Protein AF-A0A1H7QAK5-F1 (afdb_monomer)

Mean predicted aligned error: 14.09 Å

Radius of gyration: 23.23 Å; Cα contacts (8 Å, |Δi|>4): 78; chains: 1; bounding box: 48×72×50 Å

Structure (mmCIF, N/CA/C/O backbone):
data_AF-A0A1H7QAK5-F1
#
_entry.id   AF-A0A1H7QAK5-F1
#
loop_
_atom_site.group_PDB
_atom_site.id
_atom_site.type_symbol
_atom_site.label_atom_id
_atom_site.label_alt_id
_atom_site.label_comp_id
_atom_site.label_asym_id
_atom_site.label_entity_id
_atom_site.label_seq_id
_atom_site.pdbx_PDB_ins_code
_atom_site.Cartn_x
_atom_site.Cartn_y
_atom_site.Cartn_z
_atom_site.occupancy
_atom_site.B_iso_or_equiv
_atom_site.auth_seq_id
_atom_site.auth_comp_id
_atom_site.auth_asym_id
_atom_site.auth_atom_id
_atom_site.pdbx_PDB_model_num
ATOM 1 N N . MET A 1 1 ? 29.030 51.168 -34.863 1.00 47.53 1 MET A N 1
ATOM 2 C CA . MET A 1 1 ? 28.652 50.183 -33.821 1.00 47.53 1 MET A CA 1
ATOM 3 C C . MET A 1 1 ? 27.266 49.604 -34.124 1.00 47.53 1 MET A C 1
ATOM 5 O O . MET A 1 1 ? 26.295 50.132 -33.610 1.00 47.53 1 MET A O 1
ATOM 9 N N . LYS A 1 2 ? 27.132 48.590 -34.998 1.00 50.19 2 LYS A N 1
ATOM 10 C CA . LYS A 1 2 ? 25.826 47.958 -35.330 1.00 50.19 2 LYS A CA 1
ATOM 11 C C . LYS A 1 2 ? 25.956 46.497 -35.812 1.00 50.19 2 LYS A C 1
ATOM 13 O O . LYS A 1 2 ? 25.298 46.104 -36.761 1.00 50.19 2 LYS A O 1
ATOM 18 N N . THR A 1 3 ? 26.825 45.687 -35.208 1.00 51.16 3 THR A N 1
ATOM 19 C CA . THR A 1 3 ? 27.032 44.294 -35.677 1.00 51.16 3 THR A CA 1
ATOM 20 C C . THR A 1 3 ? 27.106 43.237 -34.576 1.00 51.16 3 THR A C 1
ATOM 22 O O . THR A 1 3 ? 27.276 42.066 -34.882 1.00 51.16 3 THR A O 1
ATOM 25 N N . LYS A 1 4 ? 26.909 43.594 -33.298 1.00 48.44 4 LYS A N 1
ATOM 26 C CA . LYS A 1 4 ? 26.967 42.618 -32.189 1.00 48.44 4 LYS A CA 1
ATOM 27 C C . LYS A 1 4 ? 25.614 42.055 -31.732 1.00 48.44 4 LYS A C 1
ATOM 29 O O . LYS A 1 4 ? 25.598 41.189 -30.871 1.00 48.44 4 LYS A O 1
ATOM 34 N N . LEU A 1 5 ? 24.496 42.504 -32.307 1.00 50.69 5 LEU A N 1
ATOM 35 C CA . LEU A 1 5 ? 23.152 42.058 -31.902 1.00 50.69 5 LEU A CA 1
ATOM 36 C C . LEU A 1 5 ? 22.612 40.864 -32.708 1.00 50.69 5 LEU A C 1
ATOM 38 O O . LEU A 1 5 ? 21.697 40.198 -32.245 1.00 50.69 5 LEU A O 1
ATOM 42 N N . LEU A 1 6 ? 23.187 40.552 -33.875 1.00 52.12 6 LEU A N 1
ATOM 43 C CA . LEU A 1 6 ? 22.666 39.483 -34.743 1.00 52.12 6 LEU A CA 1
ATOM 44 C C . LEU A 1 6 ? 23.154 38.072 -34.382 1.00 52.12 6 LEU A C 1
ATOM 46 O O . LEU A 1 6 ? 22.525 37.107 -34.793 1.00 52.12 6 LEU A O 1
ATOM 50 N N . TYR A 1 7 ? 24.223 37.935 -33.593 1.00 51.50 7 TYR A N 1
ATOM 51 C CA . TYR A 1 7 ? 24.752 36.617 -33.212 1.00 51.50 7 TYR A CA 1
ATOM 52 C C . TYR A 1 7 ? 24.128 36.031 -31.940 1.00 51.50 7 TYR A C 1
ATOM 54 O O . TYR A 1 7 ? 24.239 34.832 -31.711 1.00 51.50 7 TYR A O 1
ATOM 62 N N . LEU A 1 8 ? 23.455 36.847 -31.122 1.00 51.03 8 LEU A N 1
ATOM 63 C CA . LEU A 1 8 ? 22.800 36.360 -29.903 1.00 51.03 8 LEU A CA 1
ATOM 64 C C . LEU A 1 8 ? 21.382 35.830 -30.179 1.00 51.03 8 LEU A C 1
ATOM 66 O O . LEU A 1 8 ? 20.897 34.963 -29.460 1.00 51.03 8 LEU A O 1
ATOM 70 N N . ALA A 1 9 ? 20.736 36.301 -31.251 1.00 53.62 9 ALA A N 1
ATOM 71 C CA . ALA A 1 9 ? 19.398 35.856 -31.640 1.00 53.62 9 ALA A CA 1
ATOM 72 C C . ALA A 1 9 ? 19.398 34.464 -32.302 1.00 53.62 9 ALA A C 1
ATOM 74 O O . ALA A 1 9 ? 18.465 33.690 -32.117 1.00 53.62 9 ALA A O 1
ATOM 75 N N . SER A 1 10 ? 20.458 34.111 -33.034 1.00 52.38 10 SER A N 1
ATOM 76 C CA . SER A 1 10 ? 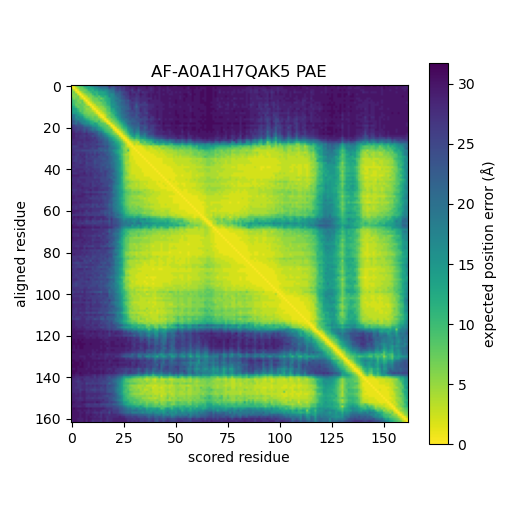20.581 32.807 -33.694 1.00 52.38 10 SER A CA 1
ATOM 77 C C . SER A 1 10 ? 20.912 31.668 -32.726 1.00 52.38 10 SER A C 1
ATOM 79 O O . SER A 1 10 ? 20.489 30.544 -32.968 1.00 52.38 10 SER A O 1
ATOM 81 N N . PHE A 1 11 ? 21.581 31.942 -31.600 1.00 52.72 11 PHE A N 1
ATOM 82 C CA . PHE A 1 11 ? 21.837 30.920 -30.576 1.00 52.72 11 PHE A CA 1
ATOM 83 C C . PHE A 1 11 ? 20.581 30.582 -29.750 1.00 52.72 11 PHE A C 1
ATOM 85 O O . PHE A 1 11 ? 20.418 29.448 -29.314 1.00 52.72 11 PHE A O 1
ATOM 92 N N . MET A 1 12 ? 19.650 31.534 -29.602 1.00 51.28 12 MET A N 1
ATOM 93 C CA . MET A 1 12 ? 18.366 31.301 -28.924 1.00 51.28 12 MET A CA 1
ATOM 94 C C . MET A 1 12 ? 17.359 30.520 -29.780 1.00 51.28 12 MET A C 1
ATOM 96 O O . MET A 1 12 ? 16.524 29.819 -29.227 1.00 51.28 12 MET A O 1
ATOM 100 N N . LEU A 1 13 ? 17.450 30.572 -31.114 1.00 50.81 13 LEU A N 1
ATOM 101 C CA . LEU A 1 13 ? 16.560 29.797 -31.995 1.00 50.81 13 LEU A CA 1
ATOM 102 C C . LEU A 1 13 ? 16.975 28.322 -32.145 1.00 50.81 13 LEU A C 1
ATOM 104 O O . LEU A 1 13 ? 16.126 27.476 -32.419 1.00 50.81 13 LEU A O 1
ATOM 108 N N . VAL A 1 14 ? 18.246 27.982 -31.905 1.00 51.81 14 VAL A N 1
ATOM 109 C CA . VAL A 1 14 ? 18.706 26.578 -31.894 1.00 51.81 14 VAL A CA 1
ATOM 110 C C . VAL A 1 14 ? 18.232 25.837 -30.635 1.00 51.81 14 VAL A C 1
ATOM 112 O O . VAL A 1 14 ? 18.049 24.627 -30.674 1.00 51.81 14 VAL A O 1
ATOM 115 N N . LEU A 1 15 ? 17.916 26.552 -29.548 1.00 51.81 15 LEU A N 1
ATOM 116 C CA . LEU A 1 15 ? 17.283 25.960 -28.361 1.00 51.81 15 LEU A CA 1
ATOM 117 C C . LEU A 1 15 ? 15.771 25.723 -28.523 1.00 51.81 15 LEU A C 1
ATOM 119 O O . LEU A 1 15 ? 15.184 25.025 -27.706 1.00 51.81 15 LEU A O 1
ATOM 123 N N . ILE A 1 16 ? 15.139 26.268 -29.570 1.00 51.09 16 ILE A N 1
ATOM 124 C CA . ILE A 1 16 ? 13.683 26.168 -29.787 1.00 51.09 16 ILE A CA 1
ATOM 125 C C . ILE A 1 16 ? 13.340 25.122 -30.870 1.00 51.09 16 ILE A C 1
ATOM 127 O O . ILE A 1 16 ? 12.179 24.788 -31.066 1.00 51.09 16 ILE A O 1
ATOM 131 N N . THR A 1 17 ? 14.333 24.543 -31.558 1.00 49.25 17 THR A N 1
ATOM 132 C CA . THR A 1 17 ? 14.099 23.577 -32.657 1.00 49.25 17 THR A CA 1
ATOM 133 C C . THR A 1 17 ? 14.302 22.102 -32.286 1.00 49.25 17 THR A C 1
ATOM 135 O O . THR A 1 17 ? 14.019 21.247 -33.118 1.00 49.25 17 THR A O 1
ATOM 138 N N . SER A 1 18 ? 14.690 21.783 -31.041 1.00 43.34 18 SER A N 1
ATOM 139 C CA . SER A 1 18 ? 14.774 20.392 -30.544 1.00 43.34 18 SER A CA 1
ATOM 140 C C . SER A 1 18 ? 13.675 19.987 -29.554 1.00 43.34 18 SER A C 1
ATOM 142 O O . SER A 1 18 ? 13.762 18.910 -28.977 1.00 43.34 18 SER A O 1
ATOM 144 N N . CYS A 1 19 ? 12.612 20.776 -29.391 1.00 49.47 19 CYS A N 1
ATOM 145 C CA . CYS A 1 19 ? 11.375 20.292 -28.767 1.00 49.47 19 CYS A CA 1
ATOM 146 C C . CYS A 1 19 ? 10.354 19.954 -29.856 1.00 49.47 19 CYS A C 1
ATOM 148 O O . CYS A 1 19 ? 9.280 20.539 -29.930 1.00 49.47 19 CYS A O 1
ATOM 150 N N . SER A 1 20 ? 10.724 19.023 -30.736 1.00 48.94 20 SER A N 1
ATOM 151 C CA . SER A 1 20 ? 9.743 18.245 -31.487 1.00 48.94 20 SER A CA 1
ATOM 152 C C . SER A 1 20 ? 9.393 17.033 -30.632 1.00 48.94 20 SER A C 1
ATOM 154 O O . SER A 1 20 ? 9.933 15.953 -30.843 1.00 48.94 20 SER A O 1
ATOM 156 N N . VAL A 1 21 ? 8.538 17.234 -29.634 1.00 45.59 21 VAL A N 1
ATOM 157 C CA . VAL A 1 21 ? 7.727 16.154 -29.073 1.00 45.59 21 VAL A CA 1
ATOM 158 C C . VAL A 1 21 ? 6.309 16.687 -29.024 1.00 45.59 21 VAL A C 1
ATOM 160 O O . VAL A 1 21 ? 6.053 17.775 -28.514 1.00 45.59 21 VAL A O 1
ATOM 163 N N . GLU A 1 22 ? 5.454 15.941 -29.702 1.00 39.97 22 GLU A N 1
ATOM 164 C CA . GLU A 1 22 ? 4.052 16.196 -29.962 1.00 39.97 22 GLU A CA 1
ATOM 165 C C . GLU A 1 22 ? 3.269 16.646 -28.724 1.00 39.97 22 GLU A C 1
ATOM 167 O O . GLU A 1 22 ? 3.435 16.137 -27.617 1.00 39.97 22 GLU A O 1
ATOM 172 N N . GLU A 1 23 ? 2.352 17.587 -28.949 1.00 45.75 23 GLU A N 1
ATOM 173 C CA . GLU A 1 23 ? 1.161 17.722 -28.122 1.00 45.75 23 GLU A CA 1
ATOM 174 C C . GLU A 1 23 ? 0.449 16.363 -28.066 1.00 45.75 23 GLU A C 1
ATOM 176 O O . GLU A 1 23 ? -0.095 15.958 -29.085 1.00 45.75 23 GLU A O 1
ATOM 181 N N . THR A 1 24 ? 0.396 15.698 -26.908 1.00 38.53 24 THR A N 1
ATOM 182 C CA . THR A 1 24 ? -0.764 14.881 -26.499 1.00 38.53 24 THR A CA 1
ATOM 183 C C . THR A 1 24 ? -0.639 14.414 -25.046 1.00 38.53 24 THR A C 1
ATOM 185 O O . THR A 1 24 ? 0.076 13.456 -24.776 1.00 38.53 24 THR A O 1
ATOM 188 N N . THR A 1 25 ? -1.482 14.980 -24.170 1.00 38.19 25 THR A N 1
ATOM 189 C CA . THR A 1 25 ? -1.928 14.424 -22.867 1.00 38.19 25 THR A CA 1
ATOM 190 C C . THR A 1 25 ? -0.874 14.280 -21.763 1.00 38.19 25 THR A C 1
ATOM 192 O O . THR A 1 25 ? 0.269 13.942 -22.023 1.00 38.19 25 THR A O 1
ATOM 195 N N . ASP A 1 26 ? -1.281 14.510 -20.513 1.00 46.41 26 ASP A N 1
ATOM 196 C CA . ASP A 1 26 ? -0.522 14.265 -19.276 1.00 46.41 26 ASP A CA 1
ATOM 197 C C . ASP A 1 26 ? -0.074 12.790 -19.128 1.00 46.41 26 ASP A C 1
ATOM 199 O O . ASP A 1 26 ? -0.565 12.042 -18.284 1.00 46.41 26 ASP A O 1
ATOM 203 N N . GLN A 1 27 ? 0.847 12.327 -19.970 1.00 51.03 27 GLN A N 1
ATOM 204 C CA . GLN A 1 27 ? 1.567 11.080 -19.771 1.00 51.03 27 GLN A CA 1
ATOM 205 C C . GLN A 1 27 ? 2.725 11.378 -18.826 1.00 51.03 27 GLN A C 1
ATOM 207 O O . GLN A 1 27 ? 3.768 11.879 -19.241 1.00 51.03 27 GLN A O 1
ATOM 212 N N . LEU A 1 28 ? 2.520 11.081 -17.539 1.00 63.91 28 LEU A N 1
ATOM 213 C CA . LEU A 1 28 ? 3.624 10.905 -16.597 1.00 63.91 28 LEU A CA 1
ATOM 214 C C . LEU A 1 28 ? 4.702 10.042 -17.246 1.00 63.91 28 LEU A C 1
ATOM 216 O O . LEU A 1 28 ? 4.393 9.009 -17.851 1.00 63.91 28 LEU A O 1
ATOM 220 N N . SER A 1 29 ? 5.955 10.462 -17.100 1.00 78.75 29 SER A N 1
ATOM 221 C CA . SER A 1 29 ? 7.076 9.650 -17.551 1.00 78.75 29 SER A CA 1
ATOM 222 C C . SER A 1 29 ? 7.087 8.317 -16.798 1.00 78.75 29 SER A C 1
ATOM 224 O O . SER A 1 29 ? 6.696 8.249 -15.631 1.00 78.75 29 SER A O 1
ATOM 226 N N . GLU A 1 30 ? 7.547 7.245 -17.448 1.00 75.81 30 GLU A N 1
ATOM 227 C CA . GLU A 1 30 ? 7.675 5.928 -16.799 1.00 75.81 30 GLU A CA 1
ATOM 228 C C . GLU A 1 30 ? 8.503 6.010 -15.506 1.00 75.81 30 GLU A C 1
ATOM 230 O O . GLU A 1 30 ? 8.145 5.417 -14.494 1.00 75.81 30 GLU A O 1
ATOM 235 N N . GLN A 1 31 ? 9.518 6.877 -15.487 1.00 78.75 31 GLN A N 1
ATOM 236 C CA . GLN A 1 31 ? 10.333 7.140 -14.304 1.00 78.75 31 GLN A CA 1
ATOM 237 C C . GLN A 1 31 ? 9.531 7.739 -13.135 1.00 78.75 31 GLN A C 1
ATOM 239 O O . GLN A 1 31 ? 9.757 7.390 -11.980 1.00 78.75 31 GLN A O 1
ATOM 244 N N . GLU A 1 32 ? 8.586 8.643 -13.397 1.00 80.69 32 GLU A N 1
ATOM 245 C CA . GLU A 1 32 ? 7.735 9.209 -12.342 1.00 80.69 32 GLU A CA 1
ATOM 246 C C . GLU A 1 32 ? 6.728 8.191 -11.801 1.00 80.69 32 GLU A C 1
ATOM 248 O O . GLU A 1 32 ? 6.376 8.247 -10.620 1.00 80.69 32 GLU A O 1
ATOM 253 N N . LYS A 1 33 ? 6.269 7.258 -12.645 1.00 80.88 33 LYS A N 1
ATOM 254 C CA . LYS A 1 33 ? 5.413 6.148 -12.212 1.00 80.88 33 LYS A CA 1
ATOM 255 C C . LYS A 1 33 ? 6.180 5.213 -11.288 1.00 80.88 33 LYS A C 1
ATOM 257 O O . LYS A 1 33 ? 5.711 4.975 -10.178 1.00 80.88 33 LYS A O 1
ATOM 262 N N . GLU A 1 34 ? 7.364 4.764 -11.706 1.00 82.19 34 GLU A N 1
ATOM 263 C CA . GLU A 1 34 ? 8.254 3.921 -10.897 1.00 82.19 34 GLU A CA 1
ATOM 264 C C . GLU A 1 34 ? 8.519 4.564 -9.531 1.00 82.19 34 GLU A C 1
ATOM 266 O O . GLU A 1 34 ? 8.249 3.949 -8.505 1.00 82.19 34 GLU A O 1
ATOM 271 N N . LEU A 1 35 ? 8.903 5.846 -9.500 1.00 85.81 35 LEU A N 1
ATOM 272 C CA . LEU A 1 35 ? 9.153 6.576 -8.251 1.00 85.81 35 LEU A CA 1
ATOM 273 C C . LEU A 1 35 ? 7.932 6.634 -7.324 1.00 85.81 35 LEU A C 1
ATOM 275 O O . LEU A 1 35 ? 8.068 6.544 -6.104 1.00 85.81 35 LEU A O 1
ATOM 279 N N . LYS A 1 36 ? 6.724 6.816 -7.866 1.00 87.56 36 LYS A N 1
ATOM 280 C CA . LYS A 1 36 ? 5.501 6.847 -7.049 1.00 87.56 36 LYS A CA 1
ATOM 281 C C . LYS A 1 36 ? 5.148 5.472 -6.494 1.00 87.56 36 LYS A C 1
ATOM 283 O O . LYS A 1 36 ? 4.720 5.391 -5.344 1.00 87.56 36 LYS A O 1
ATOM 288 N N . VAL A 1 37 ? 5.356 4.413 -7.272 1.00 86.88 37 VAL A N 1
ATOM 289 C CA . VAL A 1 37 ? 5.175 3.035 -6.802 1.00 86.88 37 VAL A CA 1
ATOM 290 C C . VAL A 1 37 ? 6.215 2.706 -5.728 1.00 86.88 37 VAL A C 1
ATOM 292 O O . VAL A 1 37 ? 5.841 2.224 -4.665 1.00 86.88 37 VAL A O 1
ATOM 295 N N . GLU A 1 38 ? 7.489 3.050 -5.931 1.00 87.56 38 GLU A N 1
ATOM 296 C CA . GLU A 1 38 ? 8.547 2.881 -4.924 1.00 87.56 38 GLU A CA 1
ATOM 297 C C . GLU A 1 38 ? 8.229 3.625 -3.620 1.00 87.56 38 GLU A C 1
ATOM 299 O O . GLU A 1 38 ? 8.357 3.058 -2.535 1.00 87.56 38 GLU A O 1
ATOM 304 N N . ASN A 1 39 ? 7.761 4.874 -3.707 1.00 89.25 39 ASN A N 1
ATOM 305 C CA . ASN A 1 39 ? 7.361 5.647 -2.531 1.00 89.25 39 ASN A CA 1
ATOM 306 C C . ASN A 1 39 ? 6.177 5.009 -1.794 1.00 89.25 39 ASN A C 1
ATOM 308 O O . ASN A 1 39 ? 6.169 4.993 -0.563 1.00 89.25 39 ASN A O 1
ATOM 312 N N . LEU A 1 40 ? 5.201 4.450 -2.519 1.00 90.94 40 LEU A N 1
ATOM 313 C CA . LEU A 1 40 ? 4.109 3.701 -1.901 1.00 90.94 40 LEU A CA 1
ATOM 314 C C . LEU A 1 40 ? 4.634 2.463 -1.171 1.00 90.94 40 LEU A C 1
ATOM 316 O O . LEU A 1 40 ? 4.263 2.242 -0.022 1.00 90.94 40 LEU A O 1
ATOM 320 N N . VAL A 1 41 ? 5.502 1.674 -1.812 1.00 88.50 41 VAL A N 1
ATOM 321 C CA . VAL A 1 41 ? 6.108 0.477 -1.204 1.0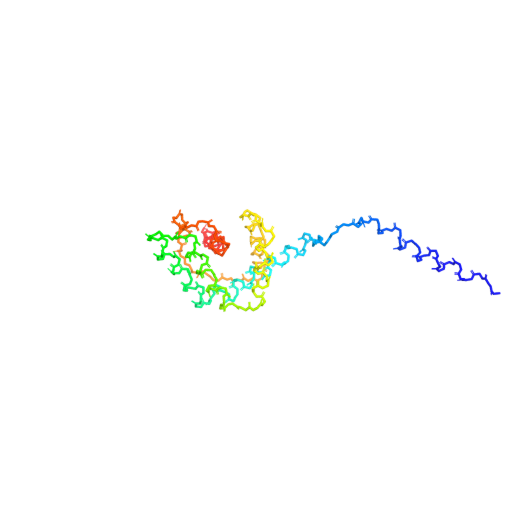0 88.50 41 VAL A CA 1
ATOM 322 C C . VAL A 1 41 ? 6.874 0.853 0.059 1.00 88.50 41 VAL A C 1
ATOM 324 O O . VAL A 1 41 ? 6.712 0.205 1.092 1.00 88.50 41 VAL A O 1
ATOM 327 N N . LYS A 1 42 ? 7.654 1.935 0.007 1.00 87.75 42 LYS A N 1
ATOM 328 C CA . LYS A 1 42 ? 8.379 2.458 1.161 1.00 87.75 42 LYS A CA 1
ATOM 329 C C . LYS A 1 42 ? 7.447 2.804 2.321 1.00 87.75 42 LYS A C 1
ATOM 331 O O . LYS A 1 42 ? 7.631 2.265 3.408 1.00 87.75 42 LYS A O 1
ATOM 336 N N . LEU A 1 43 ? 6.453 3.666 2.095 1.00 89.19 43 LEU A N 1
ATOM 337 C CA . LEU A 1 43 ? 5.492 4.057 3.135 1.00 89.19 43 LEU A CA 1
ATOM 338 C C . LEU A 1 43 ? 4.732 2.847 3.671 1.00 89.19 43 LEU A C 1
ATOM 340 O O . LEU A 1 43 ? 4.489 2.731 4.869 1.00 89.19 43 LEU A O 1
ATOM 344 N N . PHE A 1 44 ? 4.384 1.913 2.788 1.00 87.62 44 PHE A N 1
ATOM 345 C CA . PHE A 1 44 ? 3.712 0.696 3.193 1.00 87.62 44 PHE A CA 1
ATOM 346 C C . PHE A 1 44 ? 4.577 -0.121 4.163 1.00 87.62 44 PHE A C 1
ATOM 348 O O . PHE A 1 44 ? 4.101 -0.535 5.213 1.00 87.62 44 PHE A O 1
ATOM 355 N N . VAL A 1 45 ? 5.858 -0.316 3.860 1.00 85.62 45 VAL A N 1
ATOM 356 C CA . VAL A 1 45 ? 6.776 -1.095 4.706 1.00 85.62 45 VAL A CA 1
ATOM 357 C C . VAL A 1 45 ? 7.130 -0.368 6.006 1.00 85.62 45 VAL A C 1
ATOM 359 O O . VAL A 1 45 ? 7.175 -0.999 7.059 1.00 85.62 45 VAL A O 1
ATOM 362 N N . GLU A 1 46 ? 7.397 0.936 5.945 1.00 86.44 46 GLU A N 1
ATOM 363 C CA . GLU A 1 46 ? 7.891 1.709 7.091 1.00 86.44 46 GLU A CA 1
ATOM 364 C C . GLU A 1 46 ? 6.773 2.110 8.064 1.00 86.44 46 GLU A C 1
ATOM 366 O O . GLU A 1 46 ? 6.976 2.039 9.277 1.00 86.44 46 GLU A O 1
ATOM 371 N N . ASP A 1 47 ? 5.592 2.468 7.552 1.00 84.50 47 ASP A N 1
ATOM 372 C CA . ASP A 1 47 ? 4.517 3.050 8.363 1.00 84.50 47 ASP A CA 1
ATOM 373 C C . ASP A 1 47 ? 3.300 2.127 8.496 1.00 84.50 47 ASP A C 1
ATOM 375 O O . ASP A 1 47 ? 2.688 2.046 9.565 1.00 84.50 47 ASP A O 1
ATOM 379 N N . VAL A 1 48 ? 2.938 1.409 7.428 1.00 86.06 48 VAL A N 1
ATOM 380 C CA . VAL A 1 48 ? 1.687 0.638 7.386 1.00 86.06 48 VAL A CA 1
ATOM 381 C C . VAL A 1 48 ? 1.851 -0.765 7.955 1.00 86.06 48 VAL A C 1
ATOM 383 O O . VAL A 1 48 ? 1.106 -1.134 8.859 1.00 86.06 48 VAL A O 1
ATOM 386 N N . VAL A 1 49 ? 2.822 -1.547 7.486 1.00 83.19 49 VAL A N 1
ATOM 387 C CA . VAL A 1 49 ? 3.084 -2.919 7.951 1.00 83.19 49 VAL A CA 1
ATOM 388 C C . VAL A 1 49 ? 3.250 -3.017 9.477 1.00 83.19 49 VAL A C 1
ATOM 390 O O . VAL A 1 49 ? 2.600 -3.878 10.073 1.00 83.19 49 VAL A O 1
ATOM 393 N N . PRO A 1 50 ? 4.035 -2.154 10.157 1.00 83.75 50 PRO A N 1
ATOM 394 C CA . PRO A 1 50 ? 4.175 -2.224 11.614 1.00 83.75 50 PRO A CA 1
ATOM 395 C C . PRO A 1 50 ? 2.955 -1.684 12.380 1.00 83.75 50 PRO A C 1
ATOM 397 O O . PRO A 1 50 ? 2.913 -1.774 13.611 1.00 83.75 50 PRO A O 1
ATOM 400 N N . SER A 1 51 ? 1.965 -1.103 11.696 1.00 84.94 51 SER A N 1
ATOM 401 C CA . SER A 1 51 ? 0.790 -0.527 12.344 1.00 84.94 51 SER A CA 1
ATOM 402 C C . SER A 1 51 ? -0.163 -1.596 12.897 1.00 84.94 51 SER A C 1
ATOM 404 O O . SER A 1 51 ? -0.339 -2.696 12.359 1.00 84.94 51 SER A O 1
ATOM 406 N N . SER A 1 52 ? -0.865 -1.240 13.976 1.00 87.00 52 SER A N 1
ATOM 407 C CA . SER A 1 52 ? -1.924 -2.086 14.534 1.00 87.00 52 SER A CA 1
ATOM 408 C C . SER A 1 52 ? -3.146 -2.176 13.616 1.00 87.00 52 SER A C 1
ATOM 410 O O . SER A 1 52 ? -3.858 -3.181 13.660 1.00 87.00 52 SER A O 1
ATOM 412 N N . SER A 1 53 ? -3.391 -1.162 12.775 1.00 87.31 53 SER A N 1
ATOM 413 C CA . SER A 1 53 ? -4.493 -1.171 11.810 1.00 87.31 53 SER A CA 1
ATOM 414 C C . SER A 1 53 ? -4.258 -2.193 10.701 1.00 87.31 53 SER A C 1
ATOM 416 O O . SER A 1 53 ? -5.190 -2.919 10.363 1.00 87.31 53 SER A O 1
ATOM 418 N N . TYR A 1 54 ? -3.023 -2.336 10.211 1.00 86.00 54 TYR A N 1
ATOM 419 C CA . TYR A 1 54 ? -2.670 -3.377 9.243 1.00 86.00 54 TYR A CA 1
ATOM 420 C C . TYR A 1 54 ? -2.770 -4.784 9.838 1.00 86.00 54 TYR A C 1
ATOM 422 O O . TYR A 1 54 ? -3.435 -5.648 9.270 1.00 86.00 54 TYR A O 1
ATOM 430 N N . SER A 1 55 ? -2.209 -4.995 11.035 1.00 83.50 55 SER A N 1
ATOM 431 C CA . SER A 1 55 ? -2.339 -6.276 11.751 1.00 83.50 55 SER A CA 1
ATOM 432 C C . SER A 1 55 ? -3.804 -6.687 11.943 1.00 83.50 55 SER A C 1
ATOM 434 O O . SER A 1 55 ? -4.160 -7.853 11.770 1.00 83.50 55 SER A O 1
ATOM 436 N N . LYS A 1 56 ? -4.673 -5.724 12.278 1.00 87.12 56 LYS A N 1
ATOM 437 C CA . LYS A 1 56 ? -6.113 -5.957 12.407 1.00 87.12 56 LYS A CA 1
ATOM 438 C C . LYS A 1 56 ? -6.752 -6.298 11.057 1.00 87.12 56 LYS A C 1
ATOM 440 O O . LYS A 1 56 ? -7.475 -7.283 10.984 1.00 87.12 56 LYS A O 1
ATOM 445 N N . PHE A 1 57 ? -6.462 -5.525 10.009 1.00 87.12 57 PHE A N 1
ATOM 446 C CA . PHE A 1 57 ? -6.996 -5.748 8.662 1.00 87.12 57 PHE A CA 1
ATOM 447 C C . PHE A 1 57 ? -6.682 -7.157 8.142 1.00 87.12 57 PHE A C 1
ATOM 449 O O . PHE A 1 57 ? -7.588 -7.862 7.703 1.00 87.12 57 PHE A O 1
ATOM 456 N N . ILE A 1 58 ? -5.428 -7.603 8.261 1.00 82.38 58 ILE A N 1
ATOM 457 C CA . ILE A 1 58 ? -5.019 -8.946 7.826 1.00 82.38 58 ILE A CA 1
ATOM 458 C C . ILE A 1 58 ? -5.720 -10.038 8.641 1.00 82.38 58 ILE A C 1
ATOM 460 O O . ILE A 1 58 ? -6.204 -11.012 8.066 1.00 82.38 58 ILE A O 1
ATOM 464 N N . ASN A 1 59 ? -5.831 -9.875 9.960 1.00 83.12 59 ASN A N 1
ATOM 465 C CA . ASN A 1 59 ? -6.518 -10.842 10.818 1.00 83.12 59 ASN A CA 1
ATOM 466 C C . ASN A 1 59 ? -8.022 -10.941 10.491 1.00 83.12 59 ASN A C 1
ATOM 468 O O . ASN A 1 59 ? -8.568 -12.040 10.357 1.00 83.12 59 ASN A O 1
ATOM 472 N N . ASP A 1 60 ? -8.685 -9.800 10.294 1.00 84.75 60 ASP A N 1
ATOM 473 C CA . ASP A 1 60 ? -10.096 -9.747 9.906 1.00 84.75 60 ASP A CA 1
ATOM 474 C C . ASP A 1 60 ? -10.310 -10.412 8.533 1.00 84.75 60 ASP A C 1
ATOM 476 O O . ASP A 1 60 ? -11.242 -11.206 8.366 1.00 84.75 60 ASP A O 1
ATOM 480 N N . LEU A 1 61 ? -9.402 -10.171 7.579 1.00 82.56 61 LEU A N 1
ATOM 481 C CA . LEU A 1 61 ? -9.425 -10.782 6.249 1.00 82.56 61 LEU A CA 1
ATOM 482 C C . LEU A 1 61 ? -9.222 -12.303 6.305 1.00 82.56 61 LEU A C 1
ATOM 484 O O . LEU A 1 61 ? -9.980 -13.035 5.671 1.00 82.56 61 LEU A O 1
ATOM 488 N N . GLN A 1 62 ? -8.267 -12.797 7.098 1.00 76.69 62 GLN A N 1
ATOM 489 C CA . GLN A 1 62 ? -8.022 -14.235 7.299 1.00 76.69 62 GLN A CA 1
ATOM 490 C C . GLN A 1 62 ? -9.194 -14.943 7.993 1.00 76.69 62 GLN A C 1
ATOM 492 O O . GLN A 1 62 ? -9.596 -16.051 7.621 1.00 76.69 62 GLN A O 1
ATOM 497 N N . THR A 1 63 ? -9.773 -14.294 9.001 1.00 80.69 63 THR A N 1
ATOM 498 C CA . THR A 1 63 ? -10.904 -14.849 9.748 1.00 80.69 63 THR A CA 1
ATOM 499 C C . THR A 1 63 ? -12.138 -14.956 8.856 1.00 80.69 63 THR A C 1
ATOM 501 O O . THR A 1 63 ? -12.822 -15.981 8.860 1.00 80.69 63 THR A O 1
ATOM 504 N N . LYS A 1 64 ? -12.420 -13.919 8.058 1.00 78.94 64 LYS A N 1
ATOM 505 C CA . LYS A 1 64 ? -13.608 -13.872 7.198 1.00 78.94 64 LYS A CA 1
ATOM 506 C C . LYS A 1 64 ? -13.456 -14.650 5.893 1.00 78.94 64 LYS A C 1
ATOM 508 O O . LYS A 1 64 ? -14.451 -15.199 5.417 1.00 78.94 64 LYS A O 1
ATOM 513 N N . SER A 1 65 ? -12.249 -14.760 5.334 1.00 71.25 65 SER A N 1
ATOM 514 C CA . SER A 1 65 ? -12.001 -15.596 4.148 1.00 71.25 65 SER A CA 1
ATOM 515 C C . SER A 1 65 ? -12.363 -17.059 4.415 1.00 71.25 65 SER A C 1
ATOM 517 O O . SER A 1 65 ? -13.005 -17.699 3.586 1.00 71.25 65 SER A O 1
ATOM 519 N N . SER A 1 66 ? -12.084 -17.542 5.628 1.00 69.88 66 SER A N 1
ATOM 520 C CA . SER A 1 66 ? -12.432 -18.892 6.088 1.00 69.88 66 SER A CA 1
ATOM 521 C C . SER A 1 66 ? -13.947 -19.159 6.134 1.00 69.88 66 SER A C 1
ATOM 523 O O . SER A 1 66 ? -14.374 -20.310 6.051 1.00 69.88 66 SER A O 1
ATOM 525 N N . SER A 1 67 ? -14.770 -18.113 6.262 1.00 74.50 67 SER A N 1
ATOM 526 C CA . SER A 1 67 ? -16.240 -18.193 6.287 1.00 74.50 67 SER A CA 1
ATOM 527 C C . SER A 1 67 ? -16.917 -17.851 4.953 1.00 74.50 67 SER A C 1
ATOM 529 O O . SER A 1 67 ? -18.138 -17.969 4.855 1.00 74.50 67 SER A O 1
AT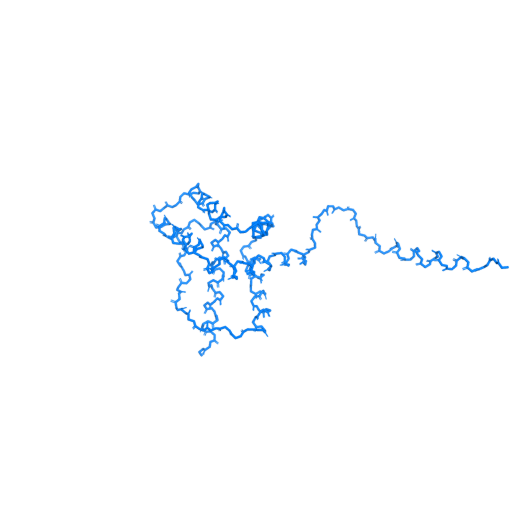OM 531 N N . GLY A 1 68 ? -16.141 -17.461 3.937 1.00 72.88 68 GLY A N 1
ATOM 532 C CA . GLY A 1 68 ? -16.635 -16.906 2.678 1.00 72.88 68 GLY A CA 1
ATOM 533 C C . GLY A 1 68 ? -16.852 -15.398 2.789 1.00 72.88 68 GLY A C 1
ATOM 534 O O . GLY A 1 68 ? -17.777 -14.949 3.459 1.00 72.88 68 GLY A O 1
ATOM 535 N N . LEU A 1 69 ? -15.991 -14.626 2.125 1.00 80.19 69 LEU A N 1
ATOM 536 C CA . LEU A 1 69 ? -16.037 -13.164 2.101 1.00 80.19 69 LEU A CA 1
ATOM 537 C C . LEU A 1 69 ? -16.661 -12.694 0.782 1.00 80.19 69 LEU A C 1
ATOM 539 O O . LEU A 1 69 ? -16.208 -13.093 -0.293 1.00 80.19 69 LEU A O 1
ATOM 543 N N . THR A 1 70 ? -17.693 -11.857 0.859 1.00 85.25 70 THR A N 1
ATOM 544 C CA . THR A 1 70 ? -18.275 -11.220 -0.333 1.00 85.25 70 THR A CA 1
ATOM 545 C C . THR A 1 70 ? -17.421 -10.041 -0.813 1.00 85.25 70 THR A C 1
ATOM 547 O O . THR A 1 70 ? -16.655 -9.459 -0.047 1.00 85.25 70 THR A O 1
ATOM 550 N N . GLU A 1 71 ? -17.564 -9.656 -2.083 1.00 81.62 71 GLU A N 1
ATOM 551 C CA . GLU A 1 71 ? -16.871 -8.484 -2.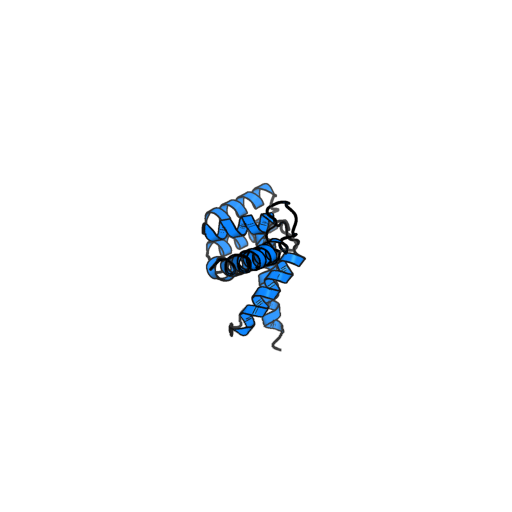648 1.00 81.62 71 GLU A CA 1
ATOM 552 C C . GLU A 1 71 ? -17.241 -7.183 -1.912 1.00 81.62 71 GLU A C 1
ATOM 554 O O . GLU A 1 71 ? -16.385 -6.338 -1.665 1.00 81.62 71 GLU A O 1
ATOM 559 N N . GLU A 1 72 ? -18.503 -7.040 -1.499 1.00 86.00 72 GLU A N 1
ATOM 560 C CA . GLU A 1 72 ? -18.976 -5.873 -0.747 1.00 86.00 72 GLU A CA 1
ATOM 561 C C . GLU A 1 72 ? -18.331 -5.789 0.643 1.00 86.00 72 GLU A C 1
ATOM 563 O O . GLU A 1 72 ? -17.879 -4.720 1.052 1.00 86.00 72 GLU A O 1
ATOM 568 N N . GLU A 1 73 ? -18.206 -6.920 1.343 1.00 85.56 73 GLU A N 1
ATOM 569 C CA . GLU A 1 73 ? -17.500 -6.973 2.626 1.00 85.56 73 GLU A CA 1
ATOM 570 C C . GLU A 1 73 ? -16.001 -6.707 2.472 1.00 85.56 73 GLU A C 1
ATOM 572 O O . GLU A 1 73 ? -15.423 -6.024 3.316 1.00 85.56 73 GLU A O 1
ATOM 577 N N . LEU A 1 74 ? -15.370 -7.211 1.405 1.00 84.25 74 LEU A N 1
ATOM 578 C CA . LEU A 1 74 ? -13.967 -6.918 1.112 1.00 84.25 74 LEU A CA 1
ATOM 579 C C . LEU A 1 74 ? -13.757 -5.415 0.902 1.00 84.25 74 LEU A C 1
ATOM 581 O O . LEU A 1 74 ? -12.903 -4.822 1.560 1.00 84.25 74 LEU A O 1
ATOM 585 N N . ASN A 1 75 ? -14.582 -4.796 0.055 1.00 86.56 75 ASN A N 1
ATOM 586 C CA . ASN A 1 75 ? -14.535 -3.359 -0.196 1.00 86.56 75 ASN A CA 1
ATOM 587 C C . ASN A 1 75 ? -14.746 -2.560 1.094 1.00 86.56 75 ASN A C 1
ATOM 589 O O . ASN A 1 75 ? -14.043 -1.582 1.333 1.00 86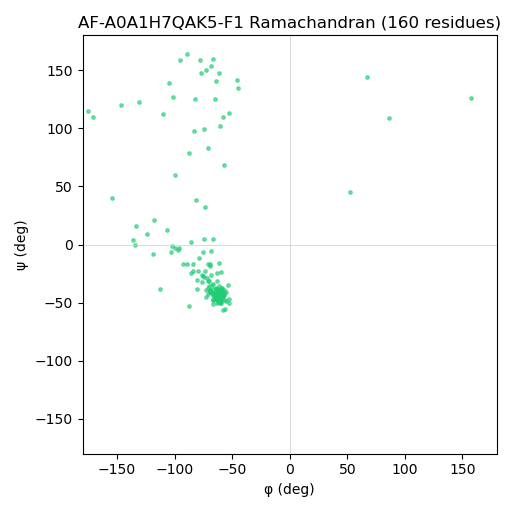.56 75 ASN A O 1
ATOM 593 N N . GLN A 1 76 ? -15.677 -2.979 1.956 1.00 89.69 76 GLN A N 1
ATOM 594 C CA . GLN A 1 76 ? -15.890 -2.315 3.238 1.00 89.69 76 GLN A CA 1
ATOM 595 C C . GLN A 1 76 ? -14.651 -2.403 4.141 1.00 89.69 76 GLN A C 1
ATOM 597 O O . GLN A 1 76 ? -14.240 -1.387 4.697 1.00 89.69 76 GLN A O 1
ATOM 602 N N . MET A 1 77 ? -14.031 -3.580 4.268 1.00 89.06 77 MET A N 1
ATOM 603 C CA . MET A 1 77 ? -12.816 -3.742 5.076 1.00 89.06 77 MET A CA 1
ATOM 604 C C . MET A 1 77 ? -11.656 -2.900 4.543 1.00 89.06 77 MET A C 1
ATOM 606 O O . MET A 1 77 ? -10.932 -2.292 5.331 1.00 89.06 77 MET A O 1
ATOM 610 N N . GLU A 1 78 ? -11.484 -2.837 3.221 1.00 89.62 78 GLU A N 1
ATOM 611 C CA . GLU A 1 78 ? -10.469 -1.979 2.609 1.00 89.62 78 GLU A CA 1
ATOM 612 C C . GLU A 1 78 ? -10.734 -0.504 2.904 1.00 89.62 78 GLU A C 1
ATOM 614 O O . GLU A 1 78 ? -9.826 0.204 3.327 1.00 89.62 78 GLU A O 1
ATOM 619 N N . GLN A 1 79 ? -11.973 -0.034 2.746 1.00 90.69 79 GLN A N 1
ATOM 620 C CA . GLN A 1 79 ? -12.323 1.357 3.038 1.00 90.69 79 GLN A CA 1
ATOM 621 C C . GLN A 1 79 ? -12.130 1.703 4.519 1.00 90.69 79 GLN A C 1
ATOM 623 O O . GLN A 1 79 ? -11.598 2.767 4.841 1.00 90.69 79 GLN A O 1
ATOM 628 N N . GLU A 1 80 ? -12.505 0.802 5.428 1.00 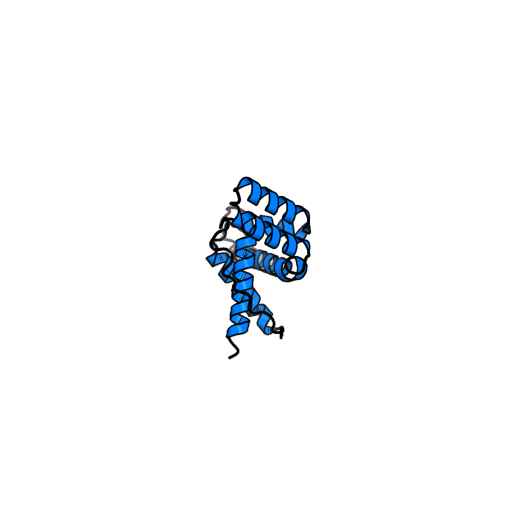91.88 80 GLU A N 1
ATOM 629 C CA . GLU A 1 80 ? -12.254 0.965 6.862 1.00 91.88 80 GLU A CA 1
ATOM 630 C C . GLU A 1 80 ? -10.753 1.056 7.153 1.00 91.88 80 GLU A C 1
ATOM 632 O O . GLU A 1 80 ? -10.321 1.960 7.870 1.00 91.88 80 GLU A O 1
ATOM 637 N N . PHE A 1 81 ? -9.942 0.182 6.555 1.00 91.94 81 PHE A N 1
ATOM 638 C CA . PHE A 1 81 ? -8.491 0.223 6.698 1.00 91.94 81 PHE A CA 1
ATOM 639 C C . PHE A 1 81 ? -7.893 1.528 6.155 1.00 91.94 81 PHE A C 1
ATOM 641 O O . PHE A 1 81 ? -7.145 2.200 6.871 1.00 91.94 81 PHE A O 1
ATOM 648 N N . LEU A 1 82 ? -8.258 1.923 4.932 1.00 92.12 82 LEU A N 1
ATOM 649 C CA . LEU A 1 82 ? -7.780 3.141 4.276 1.00 92.12 82 LEU A CA 1
ATOM 650 C C . LEU A 1 82 ? -8.167 4.398 5.068 1.00 92.12 82 LEU A C 1
ATOM 652 O O . LEU A 1 82 ? -7.359 5.311 5.197 1.00 92.12 82 LEU A O 1
ATOM 656 N N . SER A 1 83 ? -9.342 4.421 5.704 1.00 92.56 83 SER A N 1
ATOM 657 C CA . SER A 1 83 ? -9.773 5.550 6.545 1.00 92.56 83 SER A CA 1
ATOM 658 C C . SER A 1 83 ? -8.864 5.831 7.751 1.00 92.56 83 SER A C 1
ATOM 660 O O . SER A 1 83 ? -8.948 6.903 8.349 1.00 92.56 83 SER A O 1
ATOM 662 N N . THR A 1 84 ? -8.000 4.877 8.115 1.00 92.50 84 THR A N 1
ATOM 663 C CA . THR A 1 84 ? -7.042 5.013 9.222 1.00 92.50 84 THR A CA 1
ATOM 664 C C . THR A 1 84 ? -5.638 5.420 8.777 1.00 92.50 84 THR A C 1
ATOM 666 O O . THR A 1 84 ? -4.782 5.643 9.632 1.00 92.50 84 THR A O 1
ATOM 669 N N . GLN A 1 85 ? -5.394 5.513 7.467 1.00 91.50 85 GLN A N 1
ATOM 670 C CA . GLN A 1 85 ? -4.080 5.820 6.906 1.00 91.50 85 GLN A CA 1
ATOM 671 C C . GLN A 1 85 ? -3.856 7.329 6.751 1.00 91.50 85 GLN A C 1
ATOM 673 O O . GLN A 1 85 ? -4.793 8.128 6.805 1.00 91.50 85 GLN A O 1
ATOM 678 N N . SER A 1 86 ? -2.595 7.727 6.571 1.00 92.06 86 SER A N 1
ATOM 679 C CA . SER A 1 86 ? -2.237 9.125 6.316 1.00 92.06 86 SER A CA 1
ATOM 680 C C . SER A 1 86 ? -2.735 9.594 4.945 1.00 92.06 86 SER A C 1
ATOM 682 O O . SER A 1 86 ? -2.882 8.804 4.014 1.00 92.06 86 SER A O 1
ATOM 684 N N . GLU A 1 87 ? -2.961 10.903 4.806 1.00 92.00 87 GLU A N 1
ATOM 685 C CA . GLU A 1 87 ? -3.344 11.520 3.527 1.00 92.00 87 GLU A CA 1
ATOM 686 C C . GLU A 1 87 ? -2.304 11.237 2.432 1.00 92.00 87 GLU A C 1
ATOM 688 O O . GLU A 1 87 ? -2.666 10.830 1.334 1.00 92.00 87 GLU A O 1
ATO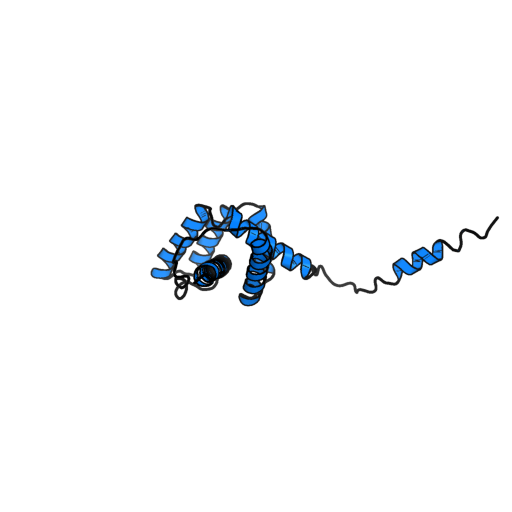M 693 N N . GLU A 1 88 ? -1.014 11.329 2.766 1.00 91.25 88 GLU A N 1
ATOM 694 C CA . GLU A 1 88 ? 0.092 11.010 1.856 1.00 91.25 88 GLU A CA 1
ATOM 695 C C . GLU A 1 88 ? 0.046 9.555 1.363 1.00 91.25 88 GLU A C 1
ATOM 697 O O . GLU A 1 88 ? 0.195 9.294 0.166 1.00 91.25 88 GLU A O 1
ATOM 702 N N . PHE A 1 89 ? -0.214 8.600 2.265 1.00 91.31 89 PHE A N 1
ATOM 703 C CA . PHE A 1 89 ? -0.374 7.201 1.880 1.00 91.31 89 PHE A CA 1
ATOM 704 C C . PHE A 1 89 ? -1.582 7.017 0.960 1.00 91.31 89 PHE A C 1
ATOM 706 O O . PHE A 1 89 ? -1.484 6.313 -0.041 1.00 91.31 89 PHE A O 1
ATOM 713 N N . LEU A 1 90 ? -2.712 7.663 1.264 1.00 93.06 90 LEU A N 1
ATOM 714 C CA . LEU A 1 90 ? -3.931 7.564 0.461 1.00 93.06 90 LEU A CA 1
ATOM 715 C C . LEU A 1 90 ? -3.754 8.135 -0.946 1.00 93.06 90 LEU A C 1
ATOM 717 O O . LEU A 1 90 ? -4.187 7.509 -1.914 1.00 93.06 90 LEU A O 1
ATOM 721 N N . GLU A 1 91 ? -3.097 9.286 -1.081 1.00 92.06 91 GLU A N 1
ATOM 722 C CA . GLU A 1 91 ? -2.799 9.884 -2.385 1.00 92.06 91 GLU A CA 1
ATOM 723 C C . GLU A 1 91 ? -1.955 8.947 -3.255 1.00 92.06 91 GLU A C 1
ATOM 725 O O . GLU A 1 91 ? -2.277 8.724 -4.425 1.00 92.06 91 GLU A O 1
ATOM 730 N N . LEU A 1 92 ? -0.900 8.361 -2.683 1.00 91.50 92 LEU A N 1
ATOM 731 C CA . LEU A 1 92 ? -0.040 7.413 -3.392 1.00 91.50 92 LEU A CA 1
ATOM 732 C C . LEU A 1 92 ? -0.755 6.092 -3.682 1.00 91.50 92 LEU A C 1
ATOM 734 O O . LEU A 1 92 ? -0.641 5.577 -4.792 1.00 91.50 92 LEU A O 1
ATOM 738 N N . TYR A 1 93 ? -1.536 5.579 -2.733 1.00 91.12 93 TYR A N 1
ATOM 739 C CA . TYR A 1 93 ? -2.335 4.368 -2.894 1.00 91.12 93 TYR A CA 1
ATOM 740 C C . TYR A 1 93 ? -3.284 4.491 -4.086 1.00 91.12 93 TYR A C 1
ATOM 742 O O . TYR A 1 93 ? -3.216 3.694 -5.020 1.00 91.12 93 TYR A O 1
ATOM 750 N N . TYR A 1 94 ? -4.128 5.527 -4.106 1.00 91.38 94 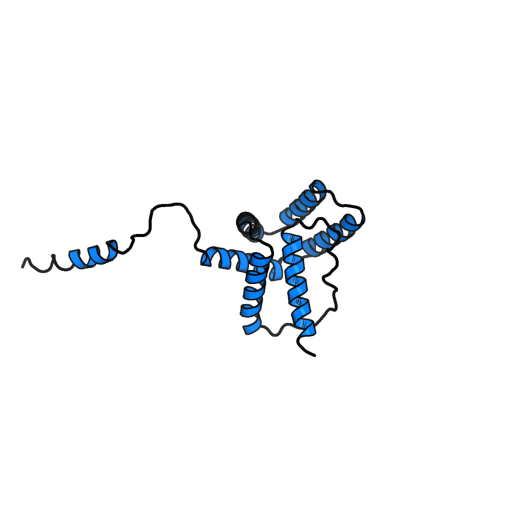TYR A N 1
ATOM 751 C CA . TYR A 1 94 ? -5.078 5.720 -5.199 1.00 91.38 94 TYR A CA 1
ATOM 752 C C . TYR A 1 94 ? -4.377 6.032 -6.518 1.00 91.38 94 TYR A C 1
ATOM 754 O O . TYR A 1 94 ? -4.844 5.599 -7.570 1.00 91.38 94 TYR A O 1
ATOM 762 N N . PHE A 1 95 ? -3.245 6.740 -6.487 1.00 89.50 95 PHE A N 1
ATOM 763 C CA . PHE A 1 95 ? -2.443 6.951 -7.686 1.00 89.50 95 PHE A CA 1
ATOM 764 C C . PHE A 1 95 ? -1.971 5.622 -8.288 1.00 89.50 95 PHE A C 1
ATOM 766 O O . PHE A 1 95 ? -2.179 5.392 -9.476 1.00 89.50 95 PHE A O 1
ATOM 773 N N . VAL A 1 96 ? -1.376 4.739 -7.482 1.00 87.81 96 VAL A N 1
ATOM 774 C CA . VAL A 1 96 ? -0.828 3.458 -7.955 1.00 87.81 96 VAL A CA 1
ATOM 775 C C . VAL A 1 96 ? -1.935 2.492 -8.369 1.00 87.81 96 VAL A C 1
ATOM 777 O O . VAL A 1 96 ? -1.810 1.845 -9.405 1.00 87.81 96 VAL A O 1
ATOM 780 N N . VAL A 1 97 ? -3.056 2.446 -7.644 1.00 87.81 97 VAL A N 1
ATOM 781 C CA . VAL A 1 97 ? -4.234 1.662 -8.054 1.00 87.81 97 VAL A CA 1
ATOM 782 C C . VAL A 1 97 ? -4.750 2.126 -9.423 1.00 87.81 97 VAL A C 1
ATOM 784 O O . VAL A 1 97 ? -5.063 1.297 -10.275 1.00 87.81 97 VAL A O 1
ATOM 787 N N . ASN A 1 98 ? -4.763 3.437 -9.687 1.00 89.19 98 ASN A N 1
ATOM 788 C CA . ASN A 1 98 ? -5.182 3.996 -10.978 1.00 89.19 98 ASN A CA 1
ATOM 789 C C . ASN A 1 98 ? -4.197 3.730 -12.130 1.00 89.19 98 ASN A C 1
ATOM 791 O O . ASN A 1 98 ? -4.590 3.863 -13.289 1.00 89.19 98 ASN A O 1
ATOM 795 N N . LEU A 1 99 ? -2.945 3.346 -11.847 1.00 85.38 99 LEU A N 1
ATOM 796 C CA . LEU A 1 99 ? -2.026 2.868 -12.887 1.00 85.38 99 LEU A CA 1
ATOM 797 C C . LEU A 1 99 ? -2.453 1.506 -13.444 1.00 85.38 99 LEU A C 1
ATOM 799 O O . LEU A 1 99 ? -2.025 1.153 -14.539 1.00 85.38 99 LEU A O 1
ATOM 803 N N . ASN A 1 100 ? -3.305 0.770 -12.716 1.00 84.38 100 ASN A N 1
ATOM 804 C CA . ASN A 1 100 ? -3.811 -0.542 -13.108 1.00 84.38 100 ASN A CA 1
ATOM 805 C C . ASN A 1 100 ? -2.674 -1.511 -13.483 1.00 84.38 100 ASN A C 1
ATOM 807 O O . ASN A 1 100 ? -2.729 -2.187 -14.512 1.00 84.38 100 ASN A O 1
ATOM 811 N N . LEU A 1 101 ? -1.631 -1.529 -12.646 1.00 83.38 101 LEU A N 1
ATOM 812 C CA . LEU A 1 101 ? -0.497 -2.436 -12.788 1.00 83.38 101 LEU A CA 1
ATOM 813 C C . LEU A 1 101 ? -0.961 -3.882 -12.622 1.00 83.38 101 LEU A C 1
ATOM 815 O O . LEU A 1 101 ? -1.779 -4.203 -11.756 1.00 83.38 101 LEU A O 1
ATOM 819 N N . THR A 1 102 ? -0.398 -4.763 -13.434 1.00 85.75 102 THR A N 1
ATOM 820 C CA . THR A 1 102 ? -0.468 -6.204 -13.217 1.00 85.75 102 THR A CA 1
ATOM 821 C C . THR A 1 102 ? 0.304 -6.590 -11.954 1.00 85.75 102 THR A C 1
ATOM 823 O O . THR A 1 102 ? 1.176 -5.859 -11.479 1.00 85.75 102 THR A O 1
ATOM 826 N N . GLU A 1 103 ? -0.001 -7.765 -11.399 1.00 83.81 103 GLU A N 1
ATOM 827 C CA . GLU A 1 103 ? 0.751 -8.292 -10.257 1.00 83.81 103 GLU A CA 1
ATOM 828 C C . GLU A 1 103 ? 2.252 -8.416 -10.566 1.00 83.81 103 GLU A C 1
ATOM 830 O O . GLU A 1 103 ? 3.073 -8.097 -9.708 1.00 83.81 103 GLU A O 1
ATOM 835 N N . ASP A 1 104 ? 2.607 -8.835 -11.783 1.00 81.38 104 ASP A N 1
ATOM 836 C CA . ASP A 1 104 ? 4.002 -8.982 -12.208 1.00 81.38 104 ASP A CA 1
ATOM 837 C C . ASP A 1 104 ? 4.720 -7.625 -12.273 1.00 81.38 104 ASP A C 1
ATOM 839 O O . ASP A 1 104 ? 5.825 -7.498 -11.751 1.00 81.38 104 ASP A O 1
ATOM 843 N N . GLU A 1 105 ? 4.076 -6.586 -12.816 1.00 83.12 105 GLU A N 1
ATOM 844 C CA . GLU A 1 105 ? 4.633 -5.223 -12.835 1.00 83.12 105 GLU A CA 1
ATOM 845 C C . GLU A 1 105 ? 4.826 -4.674 -11.416 1.00 83.12 105 GLU A C 1
ATOM 847 O O . GLU A 1 105 ? 5.871 -4.108 -11.095 1.00 83.12 105 GLU A O 1
ATOM 852 N N . LEU A 1 106 ? 3.847 -4.878 -10.528 1.00 84.12 106 LEU A N 1
ATOM 853 C CA . LEU A 1 106 ? 3.972 -4.477 -9.128 1.00 84.12 106 LEU A CA 1
ATOM 854 C C . LEU A 1 106 ? 5.125 -5.225 -8.442 1.00 84.12 106 LEU A C 1
ATOM 856 O O . LEU A 1 106 ? 5.921 -4.624 -7.721 1.00 84.12 106 LEU A O 1
ATOM 860 N N . ARG A 1 107 ? 5.241 -6.530 -8.692 1.00 83.75 107 ARG A N 1
ATOM 861 C CA . ARG A 1 107 ? 6.299 -7.391 -8.158 1.00 83.75 107 ARG A CA 1
ATOM 862 C C . ARG A 1 107 ? 7.684 -6.941 -8.609 1.00 83.75 107 ARG A C 1
ATOM 864 O O . ARG A 1 107 ? 8.583 -6.885 -7.772 1.00 83.75 107 ARG A O 1
ATOM 871 N N . GLU A 1 108 ? 7.864 -6.602 -9.883 1.00 83.25 108 GLU A N 1
ATOM 872 C CA . GLU A 1 108 ? 9.138 -6.098 -10.406 1.00 83.25 108 GLU A CA 1
ATOM 873 C C . GLU A 1 108 ? 9.585 -4.824 -9.682 1.00 83.25 108 GLU A C 1
ATOM 875 O O . GLU A 1 108 ? 10.735 -4.745 -9.244 1.00 83.25 108 GLU A O 1
ATOM 880 N N . VAL A 1 109 ? 8.674 -3.868 -9.467 1.00 79.62 109 VAL A N 1
ATOM 881 C CA . VAL A 1 109 ? 9.001 -2.619 -8.763 1.00 79.62 109 VAL A CA 1
ATOM 882 C C . VAL A 1 109 ? 9.318 -2.865 -7.290 1.00 79.62 109 VAL A C 1
ATOM 884 O O . VAL A 1 109 ? 10.285 -2.314 -6.765 1.00 79.62 109 VAL A O 1
ATOM 887 N N . VAL A 1 110 ? 8.555 -3.727 -6.610 1.00 82.25 110 VAL A N 1
ATOM 888 C CA . VAL A 1 110 ? 8.836 -4.072 -5.209 1.00 82.25 110 VAL A CA 1
ATOM 889 C C . VAL A 1 110 ? 10.211 -4.747 -5.099 1.00 82.25 110 VAL A C 1
ATOM 891 O O . VAL A 1 110 ? 11.024 -4.353 -4.264 1.00 82.25 110 VAL A O 1
ATOM 894 N N . ILE A 1 111 ? 10.532 -5.710 -5.970 1.00 80.62 111 ILE A N 1
ATOM 895 C CA . ILE A 1 111 ? 11.854 -6.361 -5.999 1.00 80.62 111 ILE A CA 1
ATOM 896 C C . ILE A 1 111 ? 12.965 -5.344 -6.280 1.00 80.62 111 ILE A C 1
ATOM 898 O O . ILE A 1 111 ? 14.020 -5.403 -5.638 1.00 80.62 111 ILE A O 1
ATOM 902 N N . ALA A 1 112 ? 12.752 -4.416 -7.215 1.00 75.62 112 ALA A N 1
ATOM 903 C CA . ALA A 1 112 ? 13.706 -3.355 -7.514 1.00 75.62 112 ALA A CA 1
ATOM 904 C C . ALA A 1 112 ? 13.965 -2.486 -6.273 1.00 75.62 112 ALA A C 1
ATOM 906 O O . ALA A 1 112 ? 15.122 -2.322 -5.877 1.00 75.62 112 ALA A O 1
ATOM 907 N N . TYR A 1 113 ? 12.907 -2.040 -5.590 1.00 77.06 113 TYR A N 1
ATOM 908 C CA . TYR A 1 113 ? 12.997 -1.269 -4.349 1.00 77.06 113 TYR A CA 1
ATOM 909 C C . TYR A 1 113 ? 13.827 -1.988 -3.272 1.00 77.06 113 TYR A C 1
ATOM 911 O O . TYR A 1 113 ? 14.759 -1.408 -2.700 1.00 77.06 113 TYR A O 1
ATOM 919 N N . PHE A 1 114 ? 13.556 -3.274 -3.021 1.00 74.38 114 PHE A N 1
ATOM 920 C CA . PHE A 1 114 ? 14.337 -4.057 -2.055 1.00 74.38 114 PHE A CA 1
ATOM 921 C C . PHE A 1 114 ? 15.776 -4.293 -2.513 1.00 74.38 114 PHE A C 1
ATOM 923 O O . PHE A 1 114 ? 16.697 -4.245 -1.702 1.00 74.38 114 PHE A O 1
ATOM 930 N N . SER A 1 115 ? 16.013 -4.467 -3.811 1.00 73.56 115 SER A N 1
ATOM 931 C CA . SER A 1 115 ? 17.368 -4.613 -4.355 1.00 73.56 115 SER A CA 1
ATOM 932 C C . SER A 1 115 ? 18.213 -3.350 -4.143 1.00 73.56 115 SER A C 1
ATOM 934 O O . SER A 1 115 ? 19.395 -3.453 -3.807 1.00 73.56 115 SER A O 1
ATOM 936 N N . PHE A 1 116 ? 17.613 -2.162 -4.279 1.00 62.66 116 PHE A N 1
ATOM 937 C CA . PHE A 1 116 ? 18.283 -0.886 -4.016 1.00 62.66 116 PHE A CA 1
ATOM 938 C C . PHE A 1 116 ? 18.510 -0.634 -2.522 1.00 62.66 116 PHE A C 1
ATOM 940 O O . PHE A 1 116 ? 19.610 -0.244 -2.120 1.00 62.66 116 PHE A O 1
ATOM 947 N N . THR A 1 117 ? 17.504 -0.884 -1.682 1.00 63.03 117 THR A N 1
ATOM 948 C CA . THR A 1 117 ? 17.602 -0.664 -0.227 1.00 63.03 117 THR A CA 1
ATOM 949 C C . THR A 1 117 ? 18.525 -1.669 0.467 1.00 63.03 117 THR A C 1
ATOM 951 O O . THR A 1 117 ? 19.257 -1.287 1.380 1.00 63.03 117 THR A O 1
ATOM 954 N N . LYS A 1 118 ? 18.619 -2.908 -0.035 1.00 58.09 118 LYS A N 1
ATOM 955 C CA . LYS A 1 118 ? 19.559 -3.950 0.422 1.00 58.09 118 LYS A CA 1
ATOM 956 C C . LYS A 1 118 ? 21.027 -3.558 0.291 1.00 58.09 118 LYS A C 1
ATOM 958 O O . LYS A 1 118 ? 21.865 -4.052 1.043 1.00 58.09 118 LYS A O 1
ATOM 963 N N . SER A 1 119 ? 21.361 -2.623 -0.600 1.00 48.66 119 SER A N 1
ATOM 964 C CA . SER A 1 119 ? 22.715 -2.069 -0.644 1.00 48.66 119 SER A CA 1
ATOM 965 C C . SER A 1 119 ? 23.053 -1.212 0.592 1.00 48.66 119 SER A C 1
ATOM 967 O O . SER A 1 119 ? 24.201 -0.782 0.713 1.00 48.66 119 SER A O 1
ATOM 969 N N . ASN A 1 120 ? 22.095 -0.962 1.499 1.00 40.97 120 ASN A N 1
ATOM 970 C CA . ASN A 1 120 ? 22.228 0.003 2.590 1.00 40.97 120 ASN A CA 1
ATOM 971 C C . ASN A 1 120 ? 21.754 -0.472 3.984 1.00 40.97 120 ASN A C 1
ATOM 973 O O . ASN A 1 120 ? 21.880 0.293 4.941 1.00 40.97 120 ASN A O 1
ATOM 977 N N . SER A 1 121 ? 21.254 -1.701 4.156 1.00 38.00 121 SER A N 1
ATOM 978 C CA . SER A 1 121 ? 20.766 -2.166 5.467 1.00 38.00 121 SER A CA 1
ATOM 979 C C . SER A 1 121 ? 20.999 -3.661 5.723 1.00 38.00 121 SER A C 1
ATOM 981 O O . SER A 1 121 ? 20.478 -4.537 5.044 1.00 38.00 121 SER A O 1
ATOM 983 N N . ASN A 1 122 ? 21.764 -3.950 6.783 1.00 40.16 122 ASN A N 1
ATOM 984 C CA . ASN A 1 122 ? 21.766 -5.250 7.451 1.00 40.16 122 ASN A CA 1
ATOM 985 C C . ASN A 1 122 ? 20.469 -5.354 8.266 1.00 40.16 122 ASN A C 1
ATOM 987 O O . ASN A 1 122 ? 20.401 -4.783 9.356 1.00 40.16 122 ASN A O 1
ATOM 991 N N . ALA A 1 123 ? 19.449 -6.035 7.747 1.00 36.66 123 ALA A N 1
ATOM 992 C CA . ALA A 1 123 ? 18.218 -6.301 8.486 1.00 36.66 123 ALA A CA 1
ATOM 993 C C . ALA A 1 123 ? 18.152 -7.763 8.949 1.00 36.66 123 ALA A C 1
ATOM 995 O O . ALA A 1 123 ? 18.593 -8.691 8.273 1.00 36.66 123 ALA A O 1
ATOM 996 N N . SER A 1 124 ? 17.682 -7.907 10.181 1.00 36.03 124 SER A N 1
ATOM 997 C CA . SER A 1 124 ? 17.761 -9.076 11.045 1.00 36.03 124 SER A CA 1
ATOM 998 C C . SER A 1 124 ? 16.759 -10.171 10.676 1.00 36.03 124 SER A C 1
ATOM 1000 O O . SER A 1 124 ? 15.637 -9.888 10.277 1.00 36.03 124 SER A O 1
ATOM 1002 N N . LYS A 1 125 ? 17.182 -11.420 10.904 1.00 44.47 125 LYS A N 1
ATOM 1003 C CA . LYS A 1 125 ? 16.385 -12.653 10.858 1.00 44.47 125 LYS A CA 1
ATOM 1004 C C . LYS A 1 125 ? 15.311 -12.672 11.950 1.00 44.47 125 LYS A C 1
ATOM 1006 O O . LYS A 1 125 ? 15.691 -12.607 13.116 1.00 44.47 125 LYS A O 1
ATOM 1011 N N . ASP A 1 126 ? 14.048 -12.862 11.575 1.00 36.88 126 ASP A N 1
ATOM 1012 C CA . ASP A 1 126 ? 13.124 -13.799 12.239 1.00 36.88 126 ASP A CA 1
ATOM 1013 C C . ASP A 1 126 ? 11.780 -13.871 11.489 1.00 36.88 126 ASP A C 1
ATOM 1015 O O . ASP A 1 126 ? 11.071 -12.873 11.448 1.00 36.88 126 ASP A O 1
ATOM 1019 N N . SER A 1 127 ? 11.466 -15.037 10.913 1.00 37.34 127 SER A N 1
ATOM 1020 C CA . SER A 1 127 ? 10.232 -15.825 11.118 1.00 37.34 127 SER A CA 1
ATOM 1021 C C . SER A 1 127 ? 9.969 -16.767 9.929 1.00 37.34 127 SER A C 1
ATOM 1023 O O . SER A 1 127 ? 9.961 -16.367 8.769 1.00 37.34 127 SER A O 1
ATOM 1025 N N . ASP A 1 128 ? 9.806 -18.059 10.233 1.00 41.28 128 ASP A N 1
ATOM 1026 C CA . ASP A 1 128 ? 9.232 -19.064 9.330 1.00 41.28 128 ASP A CA 1
ATOM 1027 C C . ASP A 1 128 ? 7.724 -18.781 9.208 1.00 41.28 128 ASP A C 1
ATOM 1029 O O . ASP A 1 128 ? 6.928 -19.373 9.939 1.00 41.28 128 ASP A O 1
ATOM 1033 N N . ASP A 1 129 ? 7.317 -17.861 8.332 1.00 48.59 129 ASP A N 1
ATOM 1034 C CA . ASP A 1 129 ? 5.899 -17.637 8.037 1.00 48.59 129 ASP A CA 1
ATOM 1035 C C . ASP A 1 129 ? 5.574 -18.117 6.627 1.00 48.59 129 ASP A C 1
ATOM 1037 O O . ASP A 1 129 ? 6.027 -17.578 5.624 1.00 48.59 129 ASP A O 1
ATOM 1041 N N . ASP A 1 130 ? 4.778 -19.177 6.547 1.00 53.69 130 ASP A N 1
ATOM 1042 C CA . ASP A 1 130 ? 4.254 -19.717 5.301 1.00 53.69 130 ASP A CA 1
ATOM 1043 C C . ASP A 1 130 ? 3.403 -18.648 4.583 1.00 53.69 130 ASP A C 1
ATOM 1045 O O . ASP A 1 130 ? 2.252 -18.392 4.947 1.00 53.69 130 ASP A O 1
ATOM 1049 N N . CYS A 1 131 ? 3.971 -18.002 3.556 1.00 61.84 131 CYS A N 1
ATOM 1050 C CA . CYS A 1 131 ? 3.301 -16.952 2.773 1.00 61.84 131 CYS A CA 1
ATOM 1051 C C . CYS A 1 131 ? 2.113 -17.476 1.938 1.00 61.84 131 CYS A C 1
ATOM 1053 O O . CYS A 1 131 ? 1.521 -16.717 1.169 1.00 61.84 131 CYS A O 1
ATOM 1055 N N . THR A 1 132 ? 1.748 -18.759 2.063 1.00 49.12 132 THR A N 1
ATOM 1056 C CA . THR A 1 132 ? 0.697 -19.408 1.263 1.00 49.12 132 THR A CA 1
ATOM 1057 C C . THR A 1 132 ? -0.731 -19.248 1.798 1.00 49.12 132 THR A C 1
ATOM 1059 O O . THR A 1 132 ? -1.679 -19.705 1.162 1.00 49.12 132 THR A O 1
ATOM 1062 N N . ASN A 1 133 ? -0.970 -18.517 2.889 1.00 44.84 133 ASN A N 1
ATOM 1063 C CA . ASN A 1 133 ? -2.324 -18.393 3.457 1.00 44.84 133 ASN A CA 1
ATOM 1064 C C . ASN A 1 133 ? -3.243 -17.359 2.767 1.00 44.84 133 ASN A C 1
ATOM 1066 O O . ASN A 1 133 ? -4.042 -16.690 3.423 1.00 44.84 133 ASN A O 1
ATOM 1070 N N . ALA A 1 134 ? -3.179 -17.255 1.436 1.00 43.94 134 ALA A N 1
ATOM 1071 C CA . ALA A 1 134 ? -4.117 -16.470 0.627 1.00 43.94 134 ALA A CA 1
ATOM 1072 C C . ALA A 1 134 ? -4.644 -17.213 -0.618 1.00 43.94 134 ALA A C 1
ATOM 1074 O O . ALA A 1 134 ? -5.223 -16.585 -1.501 1.00 43.94 134 ALA A O 1
ATOM 1075 N N . GLU A 1 135 ? -4.504 -18.542 -0.711 1.00 37.91 135 GLU A N 1
ATOM 1076 C CA . GLU A 1 135 ? -5.075 -19.294 -1.846 1.00 37.91 135 GLU A CA 1
ATOM 1077 C C . GLU A 1 135 ? -6.617 -19.353 -1.839 1.00 37.91 135 GLU A C 1
ATOM 1079 O O . GLU A 1 135 ? -7.208 -19.593 -2.888 1.00 37.91 135 GLU A O 1
ATOM 1084 N N . ASN A 1 136 ? -7.289 -19.067 -0.712 1.00 40.69 136 ASN A N 1
ATOM 1085 C CA . ASN A 1 136 ? -8.749 -19.231 -0.575 1.00 40.69 136 ASN A CA 1
ATOM 1086 C C . ASN A 1 136 ? -9.529 -17.967 -0.147 1.00 40.69 136 ASN A C 1
ATOM 1088 O O . ASN A 1 136 ? -10.719 -18.058 0.151 1.00 40.69 136 ASN A O 1
ATOM 1092 N N . GLY A 1 137 ? -8.894 -16.791 -0.113 1.00 43.34 137 GLY A N 1
ATOM 1093 C CA . GLY A 1 137 ? -9.586 -15.501 0.037 1.00 43.34 137 GLY A CA 1
ATOM 1094 C C . GLY A 1 137 ? -9.844 -14.848 -1.325 1.00 43.34 137 GLY A C 1
ATOM 1095 O O . GLY A 1 137 ? -9.161 -15.202 -2.286 1.00 43.34 137 GLY A O 1
ATOM 1096 N N . PRO A 1 138 ? -10.807 -13.916 -1.458 1.00 43.44 138 PRO A N 1
ATOM 1097 C CA . PRO A 1 138 ? -11.033 -13.217 -2.720 1.00 43.44 138 PRO A CA 1
ATOM 1098 C C . PRO A 1 138 ? -9.745 -12.503 -3.153 1.00 43.44 138 PRO A C 1
ATOM 1100 O O . PRO A 1 138 ? -9.290 -11.547 -2.529 1.00 43.44 138 PRO A O 1
ATOM 1103 N N . GLN A 1 139 ? -9.136 -13.034 -4.213 1.00 50.97 139 GLN A N 1
ATOM 1104 C CA . GLN A 1 139 ? -7.799 -12.713 -4.718 1.00 50.97 139 GLN A CA 1
ATOM 1105 C C . GLN A 1 139 ? -7.712 -11.347 -5.433 1.00 50.97 139 GLN A C 1
ATOM 1107 O O . GLN A 1 139 ? -6.979 -11.208 -6.405 1.00 50.97 139 GLN A O 1
ATOM 1112 N N . THR A 1 140 ? -8.490 -10.342 -5.029 1.00 60.56 140 THR A N 1
ATOM 1113 C CA . THR A 1 140 ? -8.726 -9.146 -5.865 1.00 60.56 140 THR A CA 1
ATOM 1114 C C . THR A 1 140 ? -8.259 -7.830 -5.247 1.00 60.56 140 THR A C 1
ATOM 1116 O O . THR A 1 140 ? -8.269 -6.802 -5.913 1.00 60.56 140 THR A O 1
ATOM 1119 N N . SER A 1 141 ? -7.850 -7.848 -3.982 1.00 74.94 141 SER A N 1
ATOM 1120 C CA . SER A 1 141 ? -7.452 -6.670 -3.210 1.00 74.94 141 SER A CA 1
ATOM 1121 C C . SER A 1 141 ? -5.999 -6.266 -3.500 1.00 74.94 141 SER A C 1
ATOM 1123 O O . SER A 1 141 ? -5.091 -7.078 -3.306 1.00 74.94 141 SER A O 1
ATOM 1125 N N . PHE A 1 142 ? -5.750 -5.010 -3.902 1.00 82.81 142 PHE A N 1
ATOM 1126 C CA . PHE A 1 142 ? -4.385 -4.499 -4.139 1.00 82.81 142 PHE A CA 1
ATOM 1127 C C . PHE A 1 142 ? -3.504 -4.641 -2.887 1.00 82.81 142 PHE A C 1
ATOM 1129 O O . PHE A 1 142 ? -2.355 -5.067 -2.981 1.00 82.81 142 PHE A O 1
ATOM 1136 N N . LEU A 1 143 ? -4.053 -4.347 -1.703 1.00 81.94 143 LEU A N 1
ATOM 1137 C CA . LEU A 1 143 ? -3.339 -4.466 -0.425 1.00 81.94 143 LEU A CA 1
ATOM 1138 C C . LEU A 1 143 ? -2.946 -5.910 -0.111 1.00 81.94 143 LEU A C 1
ATOM 1140 O O . LEU A 1 143 ? -1.858 -6.154 0.406 1.00 81.94 143 LEU A O 1
ATOM 1144 N N . SER A 1 144 ? -3.813 -6.867 -0.447 1.00 75.31 144 SER A N 1
ATOM 1145 C CA . SER A 1 144 ? -3.537 -8.291 -0.244 1.00 75.31 144 SER A CA 1
ATOM 1146 C C . SER A 1 144 ? -2.438 -8.788 -1.186 1.00 75.31 144 SER A C 1
ATOM 1148 O O . SER A 1 144 ? -1.552 -9.530 -0.761 1.00 75.31 144 SER A O 1
ATOM 1150 N N . ILE A 1 145 ? -2.456 -8.340 -2.447 1.00 81.44 145 ILE A N 1
ATOM 1151 C CA . ILE A 1 145 ? -1.409 -8.644 -3.435 1.00 81.44 145 ILE A CA 1
ATOM 1152 C C . ILE A 1 145 ? -0.069 -8.051 -2.981 1.00 81.44 145 ILE A C 1
ATOM 1154 O O . ILE A 1 145 ? 0.927 -8.770 -2.908 1.00 81.44 145 ILE A O 1
ATOM 1158 N N . LEU A 1 146 ? -0.051 -6.767 -2.610 1.00 82.56 146 LEU A N 1
ATOM 1159 C CA . LEU A 1 146 ? 1.152 -6.088 -2.130 1.00 82.56 146 LEU A CA 1
ATOM 1160 C C . LEU A 1 146 ? 1.715 -6.762 -0.868 1.00 82.56 146 LEU A C 1
ATOM 1162 O O . LEU A 1 146 ? 2.913 -7.030 -0.797 1.00 82.56 146 LEU A O 1
ATOM 1166 N N . GLY A 1 147 ? 0.856 -7.105 0.096 1.00 78.19 147 GLY A N 1
ATOM 1167 C CA . GLY A 1 147 ? 1.248 -7.821 1.311 1.00 78.19 147 GLY A CA 1
ATOM 1168 C C . GLY A 1 147 ? 1.862 -9.197 1.029 1.00 78.19 147 GLY A C 1
ATOM 1169 O O . GLY A 1 147 ? 2.878 -9.547 1.632 1.00 78.19 147 GLY A O 1
ATOM 1170 N N . ARG A 1 148 ? 1.304 -9.959 0.076 1.00 79.75 148 ARG A N 1
ATOM 1171 C CA . ARG A 1 148 ? 1.852 -11.263 -0.336 1.00 79.75 148 ARG A CA 1
ATOM 1172 C C . ARG A 1 148 ? 3.230 -11.125 -0.978 1.00 79.75 148 ARG A C 1
ATOM 1174 O O . ARG A 1 148 ? 4.144 -11.845 -0.587 1.00 79.75 148 ARG A O 1
ATOM 1181 N N . ILE A 1 149 ? 3.395 -10.187 -1.913 1.00 82.31 149 ILE A N 1
ATOM 1182 C CA . ILE A 1 149 ? 4.685 -9.935 -2.577 1.00 82.31 149 ILE A CA 1
ATOM 1183 C C . ILE A 1 149 ? 5.765 -9.603 -1.536 1.00 82.31 149 ILE A C 1
ATOM 1185 O O . ILE A 1 149 ? 6.874 -10.131 -1.601 1.00 82.31 149 ILE A O 1
ATOM 1189 N N . LEU A 1 150 ? 5.438 -8.770 -0.545 1.00 78.12 150 LEU A N 1
ATOM 1190 C CA . LEU A 1 150 ? 6.365 -8.404 0.529 1.00 78.12 150 LEU A CA 1
ATOM 1191 C C . LEU A 1 150 ? 6.740 -9.590 1.426 1.00 78.12 150 LEU A C 1
ATOM 1193 O O . LEU A 1 150 ? 7.915 -9.753 1.756 1.00 78.12 150 LEU A O 1
ATOM 1197 N N . CYS A 1 151 ? 5.769 -10.438 1.775 1.00 76.31 151 CYS A N 1
ATOM 1198 C CA . CYS A 1 151 ? 6.018 -11.676 2.519 1.00 76.31 151 CYS A CA 1
ATOM 1199 C C . CYS A 1 151 ? 6.973 -12.602 1.750 1.00 76.31 151 CYS A C 1
ATOM 1201 O O . CYS A 1 151 ? 7.967 -13.077 2.298 1.00 76.31 151 CYS A O 1
ATOM 1203 N N . GLU A 1 152 ? 6.711 -12.825 0.458 1.00 77.31 152 GLU A N 1
ATOM 1204 C CA . GLU A 1 152 ? 7.537 -13.689 -0.391 1.00 77.31 152 GLU A CA 1
ATOM 1205 C C . GLU A 1 152 ? 8.985 -13.195 -0.476 1.00 77.31 152 GLU A C 1
ATOM 1207 O O . GLU A 1 152 ? 9.915 -13.998 -0.382 1.00 77.31 152 GLU A O 1
ATOM 1212 N N . ILE A 1 153 ? 9.185 -11.879 -0.600 1.00 74.56 153 ILE A N 1
ATOM 1213 C CA . ILE A 1 153 ? 10.520 -11.272 -0.613 1.00 74.56 153 ILE A CA 1
ATOM 1214 C C . ILE A 1 153 ? 11.224 -11.491 0.731 1.00 74.56 153 ILE A C 1
ATOM 1216 O O . ILE A 1 153 ? 12.367 -11.946 0.738 1.00 74.56 153 ILE A O 1
ATOM 1220 N N . SER A 1 154 ? 10.539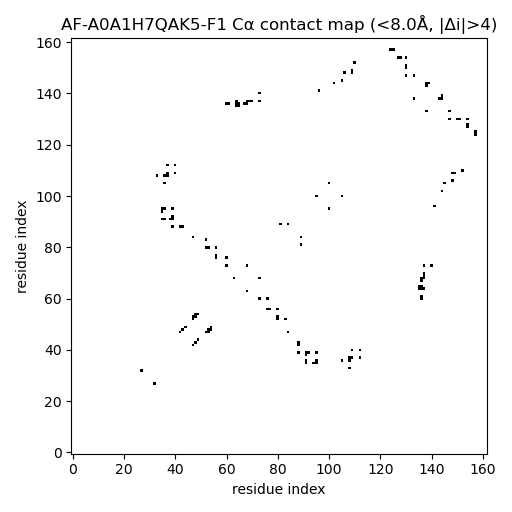 -11.266 1.856 1.00 69.06 154 SER A N 1
ATOM 1221 C CA . SER A 1 154 ? 11.094 -11.508 3.196 1.00 69.06 154 SER A CA 1
ATOM 1222 C C . SER A 1 154 ? 11.505 -12.977 3.411 1.00 69.06 154 SER A C 1
ATOM 1224 O O . SER A 1 154 ? 12.590 -13.261 3.924 1.00 69.06 154 SER A O 1
ATOM 1226 N N . ASN A 1 155 ? 10.710 -13.934 2.925 1.00 65.81 155 ASN A N 1
ATOM 1227 C CA . ASN A 1 155 ? 11.034 -15.362 3.007 1.00 65.81 155 ASN A CA 1
ATOM 1228 C C . ASN A 1 155 ? 12.193 -15.789 2.099 1.00 65.81 155 ASN A C 1
ATOM 1230 O O . ASN A 1 155 ? 13.001 -16.654 2.465 1.00 65.81 155 ASN A O 1
ATOM 1234 N N . TYR A 1 156 ? 12.308 -15.185 0.914 1.00 59.34 156 TYR A N 1
ATOM 1235 C CA . TYR A 1 156 ? 13.446 -15.421 0.026 1.00 59.34 156 TYR A CA 1
ATOM 1236 C C . TYR A 1 156 ? 14.764 -14.965 0.678 1.00 59.34 156 TYR A C 1
ATOM 1238 O O . TYR A 1 156 ? 15.817 -15.578 0.488 1.00 59.34 156 TYR A O 1
ATOM 1246 N N . GLU A 1 157 ? 14.713 -13.927 1.515 1.00 56.66 157 GLU A N 1
ATOM 1247 C CA . GLU A 1 157 ? 15.860 -13.462 2.301 1.00 56.66 157 GLU A CA 1
ATOM 1248 C C . GLU A 1 157 ? 16.234 -14.404 3.456 1.00 56.66 157 GLU A C 1
ATOM 1250 O O . GLU A 1 157 ? 17.415 -14.512 3.803 1.00 56.66 157 GLU A O 1
ATOM 1255 N N . SER A 1 158 ? 15.264 -15.139 4.007 1.00 50.16 158 SER A N 1
ATOM 1256 C CA . SER A 1 158 ? 15.494 -16.146 5.053 1.00 50.16 158 SER A CA 1
ATOM 1257 C C . SER A 1 158 ? 16.176 -17.413 4.510 1.00 50.16 158 SER A C 1
ATOM 1259 O O . SER A 1 158 ? 17.098 -17.953 5.129 1.00 50.16 158 SER A O 1
ATOM 1261 N N . THR A 1 159 ? 15.793 -17.858 3.308 1.00 48.31 159 THR A N 1
ATOM 1262 C CA . THR A 1 159 ? 16.273 -19.117 2.702 1.00 48.31 159 THR A CA 1
ATOM 1263 C C . THR A 1 159 ? 17.613 -19.000 1.963 1.00 48.31 159 THR A C 1
ATOM 1265 O O . THR A 1 159 ? 18.332 -19.992 1.849 1.00 48.31 159 THR A O 1
ATOM 1268 N N . GLY A 1 160 ? 18.009 -17.801 1.519 1.00 42.19 160 GLY A N 1
ATOM 1269 C CA . GLY A 1 160 ? 19.262 -17.552 0.785 1.00 42.19 160 GLY A CA 1
ATOM 1270 C C . GLY A 1 160 ? 20.563 -17.565 1.607 1.00 42.19 160 GLY A C 1
ATOM 1271 O O . GLY A 1 160 ? 21.618 -17.249 1.060 1.00 42.19 160 GLY A O 1
ATOM 1272 N N . ASN A 1 161 ? 20.509 -17.896 2.903 1.00 37.25 161 ASN A N 1
ATOM 1273 C CA . ASN A 1 161 ? 21.650 -17.879 3.834 1.00 37.25 161 ASN A CA 1
ATOM 1274 C C . ASN A 1 161 ? 22.005 -19.262 4.433 1.00 37.25 161 ASN A C 1
ATOM 1276 O O . ASN A 1 161 ? 22.649 -19.308 5.486 1.00 37.25 161 ASN A O 1
ATOM 1280 N N . ASN A 1 162 ? 21.601 -20.366 3.791 1.00 34.81 162 ASN A N 1
ATOM 1281 C CA . ASN A 1 162 ? 22.023 -21.729 4.158 1.00 34.81 162 ASN A CA 1
ATOM 1282 C C . ASN A 1 162 ? 23.052 -22.303 3.181 1.00 34.81 162 ASN A C 1
ATOM 1284 O O . ASN A 1 162 ? 22.765 -22.325 1.965 1.00 34.81 162 ASN A O 1
#

pLDDT: mean 70.5, std 18.56, range [34.81, 93.06]

Foldseek 3Di:
DPDPPPVVVVVVVVVVPPPPDDDDDDDDDPVVLLVLLLVLLVCCVPPNVVDPLNVVLVVVQLVVLVVPDDPVNNVVSVVVSLVPDDPSNNVSVVVNVVVVDDLVRSLVSNVVSCVVCVVPDDDDDDDPDDLPSPPRGDPPDPVNSSVSSVVVVNVVVVPVPD

Nearest PDB structures (foldseek):
  1xkp-assembly1_A  TM=2.528E-01  e=2.318E+00  Yersinia pestis
  2dl1-assembly1_A  TM=2.151E-01  e=4.344E+00  Homo sapiens
  7uc6-assembly1_A  TM=2.324E-01  e=6.267E+00  Homo sapiens
  7ubt-assembly1_A  TM=2.360E-01  e=7.726E+00  Homo sapiens
  8rbx-assembly1_j  TM=1.851E-01  e=4.123E+00  Homo sapiens

Secondary structure (DSSP, 8-state):
--SSSHHHHHHHHHTSSS-----------HHHHHHHHHHHHHHIIIIITTSHHHHHHHHHHHHHHTT---HHHHHHHHHHHHTTS-HHHHHHHHHHHHTT--HHHHHHHHHHHHHHHTTS----------TTTTTTS-TT-HHHHHHHHHHHHHHHHHHTT-

Sequence (162 aa):
MKTKLLYLASFMLVLITSCSVEETTDQLSEQEKELKVENLVKLFVEDVVPSSSYSKFINDLQTKSSSGLTEEELNQMEQEFLSTQSEEFLELYYFVVNLNLTEDELREVVIAYFSFTKSNSNASKDSDDDCTNAENGPQTSFLSILGRILCEISNYESTGNN

Solvent-accessible surface area (backbone atoms only — not comparable to full-atom values): 10057 Å² total; per-residue (Å²): 143,89,74,79,71,70,68,61,56,58,60,57,52,64,71,64,69,76,71,84,68,77,94,73,76,96,70,73,51,70,68,58,50,52,52,46,48,44,50,39,53,47,48,39,61,72,59,40,62,80,29,69,64,44,54,46,50,53,50,53,50,58,60,38,25,78,71,67,61,51,74,69,58,51,52,49,52,51,52,58,51,56,73,73,55,54,69,71,56,50,55,38,48,56,52,49,61,72,66,65,66,51,74,66,60,51,44,52,49,53,52,50,48,50,60,60,50,57,77,75,55,95,76,82,92,85,78,99,68,79,72,69,88,56,83,72,38,82,88,76,48,69,69,60,53,53,52,44,53,52,45,50,53,55,49,52,63,65,63,75,77,119

Organism: Aquimarina amphilecti (NCBI:txid1038014)